Protein AF-A0A6P7GRY6-F1 (afdb_monomer_lite)

pLDDT: mean 77.55, std 12.25, range [42.31, 88.44]

Sequence (100 aa):
MEVRLPNTLSFEGNVAENFKRFRQSFEIYLMASGKSGKSDDVKVAILLNLIGEEGIEIYNTLELTEAQKGKLADVLEAFESYVTPNKNVVYERYLFYNRI

Structure (mmCIF, N/CA/C/O backbone):
data_AF-A0A6P7GRY6-F1
#
_entry.id   AF-A0A6P7GRY6-F1
#
loop_
_atom_site.group_PDB
_atom_site.id
_atom_site.type_symbol
_atom_site.label_atom_id
_atom_site.label_alt_id
_atom_site.label_comp_id
_atom_site.label_asym_id
_atom_site.label_entity_id
_atom_site.label_seq_id
_atom_site.pdbx_PDB_ins_code
_atom_site.Cartn_x
_atom_site.Cartn_y
_atom_site.Cartn_z
_atom_site.occupancy
_atom_site.B_iso_or_equiv
_atom_site.auth_seq_id
_atom_site.auth_comp_id
_atom_site.auth_asym_id
_atom_site.auth_atom_id
_atom_site.pdbx_PDB_model_num
ATOM 1 N N . MET A 1 1 ? -24.461 -11.752 1.851 1.00 44.06 1 MET A N 1
ATOM 2 C CA . MET A 1 1 ? -23.869 -11.244 0.597 1.00 44.06 1 MET A CA 1
ATOM 3 C C . MET A 1 1 ? -22.379 -11.503 0.680 1.00 44.06 1 MET A C 1
ATOM 5 O O . MET A 1 1 ? -21.742 -10.964 1.575 1.00 44.06 1 MET A O 1
ATOM 9 N N . GLU A 1 2 ? -21.850 -12.393 -0.154 1.00 53.12 2 GLU A N 1
ATOM 10 C CA . GLU A 1 2 ? -20.410 -12.661 -0.207 1.00 53.12 2 GLU A CA 1
ATOM 11 C C . GLU A 1 2 ? -19.738 -11.484 -0.913 1.00 53.12 2 GLU A C 1
ATOM 13 O O . GLU A 1 2 ? -19.862 -11.308 -2.126 1.00 53.12 2 GLU A O 1
A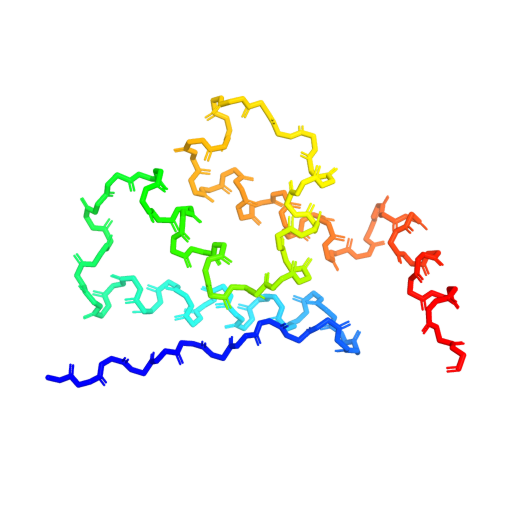TOM 18 N N . VAL A 1 3 ? -19.099 -10.611 -0.136 1.00 57.53 3 VAL A N 1
ATOM 19 C CA . VAL A 1 3 ? -18.303 -9.522 -0.700 1.00 57.53 3 VAL A CA 1
ATOM 20 C C . VAL A 1 3 ? -17.085 -10.169 -1.346 1.00 57.53 3 VAL A C 1
ATOM 22 O O . VAL A 1 3 ? -16.282 -10.797 -0.658 1.00 57.53 3 VAL A O 1
ATOM 25 N N . ARG A 1 4 ? -16.971 -10.053 -2.673 1.00 61.41 4 ARG A N 1
ATOM 26 C CA . ARG A 1 4 ? -15.826 -10.590 -3.410 1.00 61.41 4 ARG A CA 1
ATOM 27 C C . ARG A 1 4 ? -14.548 -9.975 -2.851 1.00 61.41 4 ARG A C 1
ATOM 29 O O . ARG A 1 4 ? -14.434 -8.752 -2.767 1.00 61.41 4 ARG A O 1
ATOM 36 N N . LEU A 1 5 ? -13.618 -10.834 -2.446 1.00 64.19 5 LEU A N 1
ATOM 37 C CA . LEU A 1 5 ? -12.290 -10.407 -2.036 1.00 64.19 5 LEU A CA 1
ATOM 38 C C . LEU A 1 5 ? -11.613 -9.777 -3.263 1.00 64.19 5 LEU A C 1
ATOM 40 O O . LEU A 1 5 ? -11.678 -10.366 -4.346 1.00 64.19 5 LEU A O 1
ATOM 44 N N . PRO A 1 6 ? -11.033 -8.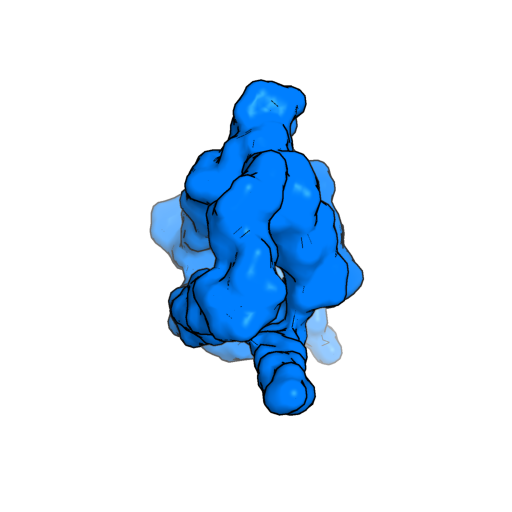574 -3.139 1.00 65.56 6 PRO A N 1
ATOM 45 C CA . PRO A 1 6 ? -10.246 -8.012 -4.222 1.00 65.56 6 PRO A CA 1
ATOM 46 C C . PRO A 1 6 ? -9.077 -8.955 -4.519 1.00 65.56 6 PRO A C 1
ATOM 48 O O . PRO A 1 6 ? -8.508 -9.553 -3.605 1.00 65.56 6 PRO A O 1
ATOM 51 N N . ASN A 1 7 ? -8.758 -9.117 -5.803 1.00 68.75 7 ASN A N 1
ATOM 52 C CA . ASN A 1 7 ? -7.609 -9.915 -6.218 1.00 68.75 7 ASN A CA 1
ATOM 53 C C . ASN A 1 7 ? -6.331 -9.324 -5.611 1.00 68.75 7 ASN A C 1
ATOM 55 O O . ASN A 1 7 ? -6.233 -8.104 -5.454 1.00 68.75 7 ASN A O 1
ATOM 59 N N . THR A 1 8 ? -5.368 -10.187 -5.292 1.00 75.62 8 THR A N 1
ATOM 60 C CA . THR A 1 8 ? -4.041 -9.765 -4.838 1.00 75.62 8 THR A CA 1
ATOM 61 C C . THR A 1 8 ? -3.407 -8.828 -5.862 1.00 75.62 8 THR A C 1
ATOM 63 O O . THR A 1 8 ? -3.654 -8.933 -7.070 1.00 75.62 8 THR A O 1
ATOM 66 N N . LEU A 1 9 ? -2.617 -7.870 -5.378 1.00 78.00 9 LEU A N 1
ATOM 67 C CA . LEU A 1 9 ? -1.917 -6.939 -6.250 1.00 78.00 9 LEU A CA 1
ATOM 68 C C . LEU A 1 9 ? -0.914 -7.714 -7.110 1.00 78.00 9 LEU A C 1
ATOM 70 O O . LEU A 1 9 ? -0.068 -8.424 -6.582 1.00 78.00 9 LEU A O 1
ATOM 74 N N . SER A 1 10 ? -1.007 -7.572 -8.432 1.00 76.31 10 SER A N 1
ATOM 75 C CA . SER A 1 10 ? 0.002 -8.116 -9.340 1.00 76.31 10 SER A CA 1
ATOM 76 C C . SER A 1 10 ? 1.147 -7.118 -9.488 1.00 76.31 10 SER A C 1
ATOM 78 O O . SER A 1 10 ? 0.943 -5.989 -9.952 1.00 76.31 10 SER A O 1
ATOM 80 N N . PHE A 1 11 ? 2.351 -7.553 -9.120 1.00 71.56 11 PHE A N 1
ATOM 81 C CA . P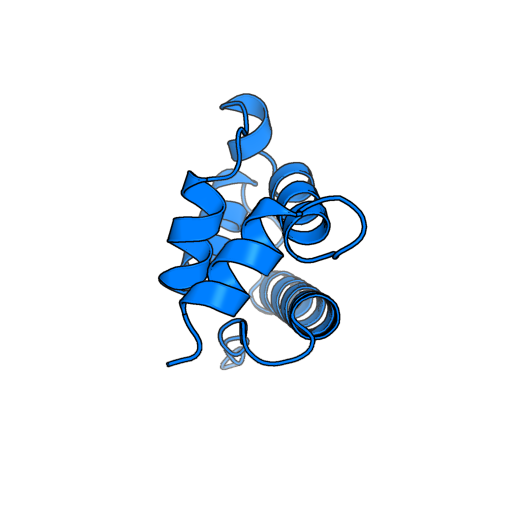HE A 1 11 ? 3.601 -6.811 -9.303 1.00 71.56 11 PHE A CA 1
ATOM 82 C C . PHE A 1 11 ? 4.239 -7.038 -10.684 1.00 71.56 11 PHE A C 1
ATOM 84 O O . PHE A 1 11 ? 5.356 -6.599 -10.948 1.00 71.56 11 PHE A O 1
ATOM 91 N N . GLU A 1 12 ? 3.514 -7.676 -11.605 1.00 71.62 12 GLU A N 1
ATOM 92 C CA . GLU A 1 12 ? 3.968 -7.931 -12.968 1.00 71.62 12 GLU A CA 1
ATOM 93 C C . GLU A 1 12 ? 3.467 -6.854 -13.946 1.00 71.62 12 GLU A C 1
ATOM 95 O O . GLU A 1 12 ? 2.322 -6.396 -13.896 1.00 71.62 12 GLU A O 1
ATOM 100 N N . GLY A 1 13 ? 4.322 -6.454 -14.891 1.00 76.00 13 GLY A N 1
ATOM 101 C CA . GLY A 1 13 ? 3.972 -5.460 -15.908 1.00 76.00 13 GLY A CA 1
ATOM 102 C C . GLY A 1 13 ? 3.875 -4.035 -15.349 1.00 76.00 13 GLY A C 1
ATOM 103 O O . GLY A 1 13 ? 4.834 -3.525 -14.776 1.00 76.00 13 GLY A O 1
ATOM 104 N N . ASN A 1 14 ? 2.743 -3.356 -15.572 1.00 80.62 14 ASN A N 1
ATOM 105 C CA . ASN A 1 14 ? 2.531 -1.978 -15.117 1.00 80.62 14 ASN A CA 1
ATOM 106 C C . ASN A 1 14 ? 1.985 -1.953 -13.680 1.00 80.62 14 ASN A C 1
ATOM 108 O O . ASN A 1 14 ? 0.778 -1.837 -13.453 1.00 80.62 14 ASN A O 1
ATOM 112 N N . VAL A 1 15 ? 2.899 -2.036 -12.712 1.00 82.31 15 VAL A N 1
ATOM 113 C CA . VAL A 1 15 ? 2.577 -2.086 -11.276 1.00 82.31 15 VAL A CA 1
ATOM 114 C C . VAL A 1 15 ? 1.77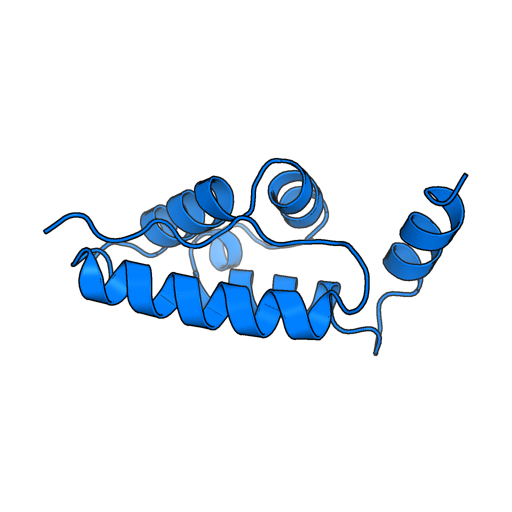7 -0.863 -10.817 1.00 82.31 15 VAL A C 1
ATOM 116 O O . VAL A 1 15 ? 0.852 -1.004 -10.022 1.00 82.31 15 VAL A O 1
ATOM 119 N N . ALA A 1 16 ? 2.054 0.328 -11.355 1.00 82.62 16 ALA A N 1
ATOM 120 C CA . ALA A 1 16 ? 1.317 1.544 -11.009 1.00 82.62 16 ALA A CA 1
ATOM 121 C C . ALA A 1 16 ? -0.166 1.467 -11.416 1.00 82.62 16 ALA A C 1
ATOM 123 O O . ALA A 1 16 ? -1.053 1.862 -10.655 1.00 82.62 16 ALA A O 1
ATOM 124 N N . GLU A 1 17 ? -0.459 0.938 -12.605 1.00 83.56 17 GLU A N 1
ATOM 125 C CA . GLU A 1 17 ? -1.839 0.733 -13.056 1.00 83.56 17 GLU A CA 1
ATOM 126 C C . GLU A 1 17 ? -2.531 -0.389 -12.268 1.00 83.56 17 GLU A C 1
ATOM 128 O O . GLU A 1 17 ? -3.685 -0.234 -11.852 1.00 83.56 17 GLU A O 1
ATOM 133 N N . ASN A 1 18 ? -1.815 -1.485 -11.998 1.00 85.31 18 ASN A N 1
ATOM 134 C CA . ASN A 1 18 ? -2.315 -2.584 -11.171 1.00 85.31 18 ASN A CA 1
ATOM 135 C C . ASN A 1 18 ? -2.659 -2.102 -9.755 1.00 85.31 18 ASN A C 1
ATOM 137 O O . ASN A 1 18 ? -3.730 -2.426 -9.239 1.00 85.31 18 ASN A O 1
ATOM 141 N N . PHE A 1 19 ? -1.811 -1.257 -9.162 1.00 86.38 19 PHE A N 1
ATOM 142 C CA . PHE A 1 19 ? -2.045 -0.665 -7.848 1.00 86.38 19 PHE A CA 1
ATOM 143 C C . PHE A 1 19 ? -3.275 0.239 -7.835 1.00 86.38 19 PHE A C 1
ATOM 145 O O . PHE A 1 19 ? -4.086 0.145 -6.917 1.00 86.38 19 PHE A O 1
ATOM 152 N N . LYS A 1 20 ? -3.488 1.059 -8.873 1.00 86.44 20 LYS A N 1
ATOM 153 C CA . LYS A 1 20 ? -4.710 1.875 -8.989 1.00 86.44 20 LYS A CA 1
ATOM 154 C C . LYS A 1 20 ? -5.975 1.016 -9.014 1.00 86.44 20 LYS A C 1
ATOM 156 O O . LYS A 1 20 ? -6.933 1.319 -8.301 1.00 86.44 20 LYS A O 1
ATOM 161 N N . ARG A 1 21 ? -5.976 -0.080 -9.783 1.00 86.31 21 ARG A N 1
ATOM 162 C CA . ARG A 1 21 ? -7.106 -1.030 -9.833 1.00 86.31 21 ARG A CA 1
ATOM 163 C C . ARG A 1 21 ? -7.320 -1.739 -8.495 1.00 86.31 21 ARG A C 1
ATOM 165 O O . ARG A 1 21 ? -8.463 -1.901 -8.059 1.00 86.31 21 ARG A O 1
ATOM 172 N N . PHE A 1 22 ? -6.232 -2.144 -7.843 1.00 88.00 22 PHE A N 1
ATOM 173 C CA . PHE A 1 22 ? -6.264 -2.762 -6.522 1.00 88.00 22 PHE A CA 1
ATOM 174 C C . PHE A 1 22 ? -6.826 -1.802 -5.472 1.00 88.00 22 PHE A C 1
ATOM 176 O O . PHE A 1 22 ? -7.777 -2.162 -4.783 1.00 88.00 22 PHE A O 1
ATOM 183 N N . ARG A 1 23 ? -6.321 -0.563 -5.406 1.00 87.94 23 ARG A N 1
ATOM 184 C CA . ARG A 1 23 ? -6.796 0.488 -4.495 1.00 87.94 23 ARG A CA 1
ATOM 185 C C . ARG A 1 23 ? -8.296 0.718 -4.647 1.00 87.94 23 ARG A C 1
ATOM 187 O O . ARG A 1 23 ? -9.017 0.665 -3.656 1.00 87.94 23 ARG A O 1
ATOM 194 N N . GLN A 1 24 ? -8.775 0.876 -5.879 1.00 87.38 24 GLN A N 1
ATOM 195 C CA . GLN A 1 24 ? -10.203 1.043 -6.141 1.00 87.38 24 GLN A CA 1
ATOM 196 C C . GLN A 1 24 ? -11.015 -0.172 -5.657 1.00 87.38 24 GLN A C 1
ATOM 198 O O . GLN A 1 24 ? -12.050 -0.019 -5.010 1.00 87.38 24 GLN A O 1
ATOM 203 N N . SER A 1 25 ? -10.538 -1.390 -5.930 1.00 86.94 25 SER A N 1
ATOM 204 C CA . SER A 1 25 ? -11.206 -2.624 -5.490 1.00 86.94 25 SER A CA 1
ATOM 205 C C . SER A 1 25 ? -11.205 -2.770 -3.964 1.00 86.94 25 SER A C 1
ATOM 207 O O . SER A 1 25 ? -12.194 -3.213 -3.379 1.00 86.94 25 SER A O 1
ATOM 209 N N . PHE A 1 26 ? -10.123 -2.356 -3.309 1.00 87.62 26 PHE A N 1
ATOM 210 C CA . PHE A 1 26 ? -9.974 -2.330 -1.860 1.00 87.62 26 PHE A CA 1
ATOM 211 C C . PHE A 1 26 ? -10.930 -1.326 -1.200 1.00 87.62 26 PHE A C 1
ATOM 213 O O . PHE A 1 26 ? -11.609 -1.672 -0.233 1.00 87.62 26 PHE A O 1
ATOM 220 N N . GLU A 1 27 ? -11.053 -0.114 -1.741 1.00 86.38 27 GLU A N 1
ATOM 221 C CA . GLU A 1 27 ? -12.001 0.896 -1.250 1.00 86.38 27 GLU A CA 1
ATOM 222 C C . GLU A 1 27 ? -13.453 0.423 -1.395 1.00 86.38 27 GLU A C 1
ATOM 224 O O . GLU A 1 27 ? -14.245 0.534 -0.452 1.00 86.38 27 GLU A O 1
ATOM 229 N N . ILE 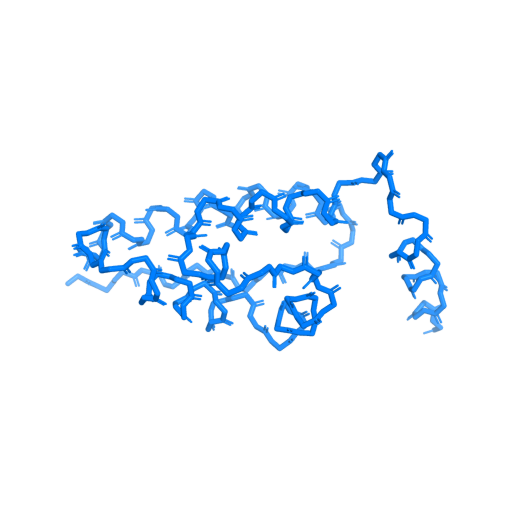A 1 28 ? -13.791 -0.192 -2.534 1.00 86.56 28 ILE A N 1
ATOM 230 C CA . ILE A 1 28 ? -15.099 -0.826 -2.748 1.00 86.56 28 ILE A CA 1
ATOM 231 C C . ILE A 1 28 ? -15.326 -1.939 -1.719 1.00 86.56 28 ILE A C 1
ATOM 233 O O . ILE A 1 28 ? -16.398 -1.999 -1.119 1.00 86.56 28 ILE A O 1
ATOM 237 N N . TYR A 1 29 ? -14.329 -2.791 -1.467 1.00 85.75 29 TYR A N 1
ATOM 238 C CA . TYR A 1 29 ? -14.416 -3.859 -0.469 1.00 85.75 29 TYR A CA 1
ATOM 239 C C . TYR A 1 29 ? -14.631 -3.312 0.948 1.00 85.75 29 TYR A C 1
ATOM 241 O O . TYR A 1 29 ? -15.471 -3.841 1.683 1.00 85.75 29 TYR A O 1
ATOM 249 N N . LEU A 1 30 ? -13.919 -2.250 1.338 1.00 85.25 30 LEU A N 1
ATOM 250 C CA . LEU A 1 30 ? -14.090 -1.608 2.642 1.00 85.25 30 LEU A CA 1
ATOM 251 C C . LEU A 1 30 ? -15.502 -1.045 2.810 1.00 85.25 30 LEU A C 1
ATOM 253 O O . LEU A 1 30 ? -16.113 -1.250 3.863 1.00 85.25 30 LEU A O 1
ATOM 257 N N . MET A 1 31 ? -16.027 -0.373 1.782 1.00 84.56 31 MET A N 1
ATOM 258 C CA . MET A 1 31 ? -17.392 0.155 1.794 1.00 84.56 31 MET A CA 1
ATOM 259 C C . MET A 1 31 ? -18.435 -0.968 1.821 1.00 84.56 31 MET A C 1
ATOM 261 O O . MET A 1 31 ? -19.296 -0.980 2.698 1.00 84.56 31 MET A O 1
ATOM 265 N N . ALA A 1 32 ? -18.329 -1.945 0.920 1.00 81.75 32 ALA A N 1
ATOM 266 C CA . ALA A 1 32 ? -19.285 -3.045 0.794 1.00 81.75 32 ALA A CA 1
ATOM 267 C C . ALA A 1 32 ? -19.295 -3.974 2.019 1.00 81.75 32 ALA A C 1
ATOM 269 O O . ALA A 1 32 ? -20.343 -4.495 2.393 1.00 81.75 32 ALA A O 1
ATOM 270 N N . SER A 1 33 ? -18.147 -4.159 2.676 1.00 80.69 33 SER A N 1
ATOM 271 C CA . SER A 1 33 ? -18.036 -4.970 3.896 1.00 80.69 33 SER A CA 1
ATOM 272 C C . SER A 1 33 ? -18.448 -4.220 5.168 1.00 80.69 33 SER A C 1
ATOM 274 O O . SER A 1 33 ? -18.342 -4.785 6.257 1.00 80.69 33 SER A O 1
ATOM 276 N N . GLY A 1 34 ? -18.827 -2.937 5.072 1.00 80.12 34 GLY A N 1
ATOM 277 C CA . GLY A 1 34 ? -19.091 -2.083 6.237 1.00 80.12 34 GLY A CA 1
ATOM 278 C C . GLY A 1 34 ? -17.857 -1.856 7.121 1.00 80.12 34 GLY A C 1
ATOM 279 O O . GLY A 1 34 ? -17.978 -1.503 8.293 1.00 80.12 34 GLY A O 1
ATOM 280 N N . LYS A 1 35 ? -16.651 -2.089 6.586 1.00 78.19 35 LYS A N 1
ATOM 281 C CA . LYS A 1 35 ? -15.375 -1.930 7.305 1.00 78.19 35 LYS A CA 1
ATOM 282 C C . LYS A 1 35 ? -14.798 -0.519 7.162 1.00 78.19 35 LYS A C 1
ATOM 284 O O . LYS A 1 35 ? -13.823 -0.194 7.833 1.00 78.19 35 LYS A O 1
ATOM 289 N N . SER A 1 36 ? -15.425 0.329 6.348 1.00 75.31 36 SER A N 1
ATOM 290 C CA . SER A 1 36 ? -15.090 1.747 6.185 1.00 75.31 36 SER A CA 1
ATOM 291 C C . SER A 1 36 ? -15.142 2.541 7.498 1.00 75.31 36 SER A C 1
ATOM 293 O O . SER A 1 36 ? -14.337 3.450 7.679 1.00 75.31 36 SER A O 1
ATOM 295 N N . GLY A 1 37 ? -16.022 2.171 8.436 1.00 77.12 37 GLY A N 1
ATOM 296 C CA . GLY A 1 37 ? -16.144 2.812 9.753 1.00 77.12 37 GLY A CA 1
ATOM 297 C C . GLY A 1 37 ? -15.182 2.301 10.834 1.00 77.12 37 GLY A C 1
ATOM 298 O O . GLY A 1 37 ? -15.265 2.757 11.971 1.00 77.12 37 GLY A O 1
ATOM 299 N N . LYS A 1 38 ? -14.302 1.335 10.529 1.00 83.75 38 LYS A N 1
ATOM 300 C CA . LYS A 1 38 ? -13.312 0.831 11.499 1.00 83.75 38 LYS A CA 1
ATOM 301 C C . LYS A 1 38 ? -12.133 1.797 11.661 1.00 83.75 38 LYS A C 1
ATOM 303 O O . LYS A 1 38 ? -11.954 2.695 10.841 1.00 83.75 38 LYS A O 1
ATOM 308 N N . SER A 1 39 ? -11.330 1.589 12.707 1.00 85.56 39 SER A N 1
ATOM 309 C CA . SER A 1 39 ? -10.072 2.317 12.893 1.00 85.56 39 SER A CA 1
ATOM 310 C C . SER A 1 39 ? -9.124 2.081 11.721 1.00 85.56 39 SER A C 1
ATOM 312 O O . SER A 1 39 ? -9.155 1.032 11.068 1.00 85.56 39 SER A O 1
ATOM 314 N N . ASP A 1 40 ? -8.282 3.071 11.455 1.00 85.94 40 ASP A N 1
ATOM 315 C CA . ASP A 1 40 ? -7.360 3.030 10.328 1.00 85.94 40 ASP A CA 1
ATOM 316 C C . ASP A 1 40 ? -6.323 1.911 10.477 1.00 85.94 40 ASP A C 1
ATOM 318 O O . ASP A 1 40 ? -6.046 1.242 9.485 1.00 85.94 40 ASP A O 1
ATOM 322 N N . ASP A 1 41 ? -5.896 1.570 11.698 1.00 84.19 41 ASP A N 1
ATOM 323 C CA . ASP A 1 41 ? -5.043 0.400 11.967 1.00 84.19 41 ASP A CA 1
ATOM 324 C C . ASP A 1 41 ? -5.653 -0.904 11.435 1.00 84.19 41 ASP A C 1
ATOM 326 O O . ASP A 1 41 ? -4.979 -1.732 10.821 1.00 84.19 41 ASP A O 1
ATOM 330 N N . VAL A 1 42 ? -6.967 -1.084 11.619 1.00 86.56 42 VAL A N 1
ATOM 331 C CA . VAL A 1 42 ? -7.668 -2.275 11.125 1.00 86.56 42 VAL A CA 1
ATOM 332 C C . VAL A 1 42 ? -7.747 -2.250 9.603 1.00 86.56 42 VAL A C 1
ATOM 334 O O . VAL A 1 42 ? -7.618 -3.297 8.970 1.00 86.56 42 VAL A O 1
ATOM 337 N N . LYS A 1 43 ? -7.939 -1.079 8.990 1.00 87.38 43 LYS A N 1
ATOM 338 C CA . LYS A 1 43 ? -7.940 -0.958 7.526 1.00 87.38 43 LYS A CA 1
ATOM 339 C C . LYS A 1 43 ? -6.560 -1.251 6.942 1.00 87.38 43 LYS A C 1
ATOM 341 O O . LYS A 1 43 ? -6.492 -1.939 5.929 1.00 87.38 43 LYS A O 1
ATOM 346 N N . VAL A 1 44 ? -5.488 -0.796 7.591 1.00 87.69 44 VAL A N 1
ATOM 347 C CA . VAL A 1 44 ? -4.102 -1.094 7.200 1.00 87.69 44 VAL A CA 1
ATOM 348 C C . VAL A 1 44 ? -3.821 -2.590 7.325 1.00 87.69 44 VAL A C 1
ATOM 350 O O . VAL A 1 44 ? -3.311 -3.190 6.385 1.00 87.69 44 VAL A O 1
ATOM 353 N N . ALA A 1 45 ? -4.250 -3.241 8.408 1.00 87.44 45 ALA A N 1
ATOM 354 C CA . ALA A 1 45 ? -4.122 -4.693 8.535 1.00 87.44 45 ALA A CA 1
ATOM 355 C C . ALA A 1 45 ? -4.879 -5.451 7.424 1.00 87.44 45 ALA A C 1
ATOM 357 O O . ALA A 1 45 ? -4.372 -6.426 6.875 1.00 87.44 45 ALA A O 1
ATOM 358 N N . ILE A 1 46 ? -6.079 -4.989 7.047 1.00 87.62 46 ILE A N 1
ATOM 359 C CA . ILE A 1 46 ? -6.842 -5.567 5.928 1.00 87.62 46 ILE A CA 1
ATOM 360 C C . ILE A 1 46 ? -6.115 -5.337 4.597 1.00 87.62 46 ILE A C 1
ATOM 362 O O . ILE A 1 46 ? -6.089 -6.246 3.771 1.00 87.62 46 ILE A O 1
ATOM 366 N N . LEU A 1 47 ? -5.525 -4.156 4.389 1.00 88.44 47 LEU A N 1
ATOM 367 C CA . LEU A 1 47 ? -4.724 -3.848 3.203 1.00 88.44 47 LEU A CA 1
ATOM 368 C C . LEU A 1 47 ? -3.555 -4.830 3.079 1.00 88.44 47 LEU A C 1
ATOM 370 O O . LEU A 1 47 ? -3.422 -5.470 2.041 1.00 88.44 47 LEU A O 1
ATOM 374 N N . LEU A 1 48 ? -2.774 -5.004 4.150 1.00 86.94 48 LEU A N 1
ATOM 375 C CA . LEU A 1 48 ? -1.636 -5.930 4.194 1.00 86.94 48 LEU A CA 1
ATOM 376 C C . LEU A 1 48 ? -2.060 -7.388 3.977 1.00 86.94 48 LEU A C 1
ATOM 378 O O . LEU A 1 48 ? -1.377 -8.144 3.295 1.00 86.94 48 LEU A O 1
ATOM 382 N N . ASN A 1 49 ? -3.226 -7.775 4.492 1.00 86.00 49 ASN A N 1
ATOM 383 C CA . ASN A 1 49 ? -3.767 -9.111 4.264 1.00 86.00 49 ASN A CA 1
ATOM 384 C C . ASN A 1 49 ? -4.219 -9.339 2.807 1.00 86.00 49 ASN A C 1
ATOM 386 O O . ASN A 1 49 ? -4.204 -10.470 2.336 1.00 86.00 49 ASN A O 1
ATOM 390 N N . LEU A 1 50 ? -4.666 -8.294 2.103 1.00 85.62 50 LEU A N 1
ATOM 391 C CA . LEU A 1 50 ? -5.163 -8.391 0.722 1.00 85.62 50 LEU A CA 1
ATOM 392 C C . LEU A 1 50 ? -4.071 -8.190 -0.331 1.00 85.62 50 LEU A C 1
ATOM 394 O O . LEU A 1 50 ? -4.178 -8.737 -1.424 1.00 85.62 50 LEU A O 1
ATOM 398 N N . ILE A 1 51 ? -3.047 -7.394 -0.024 1.00 84.38 51 ILE A N 1
ATOM 399 C CA . ILE A 1 51 ? -1.952 -7.106 -0.954 1.00 84.38 51 ILE A CA 1
ATOM 400 C C . ILE A 1 51 ? -1.026 -8.318 -1.139 1.00 84.38 51 ILE A C 1
ATOM 402 O O . ILE A 1 51 ? -0.428 -8.459 -2.200 1.00 84.38 51 ILE A O 1
ATOM 406 N N . GLY A 1 52 ? -0.969 -9.215 -0.148 1.00 84.88 52 GLY A N 1
ATOM 407 C CA . GLY A 1 52 ? -0.159 -10.433 -0.177 1.00 84.88 52 GLY A CA 1
ATOM 408 C C . GLY A 1 52 ? 1.259 -10.239 0.365 1.00 84.88 52 GLY A C 1
ATOM 409 O O . GLY A 1 52 ? 1.635 -9.154 0.806 1.00 84.88 52 GLY A O 1
ATOM 410 N N . GLU A 1 53 ? 2.043 -11.317 0.343 1.00 83.31 53 GLU A N 1
ATOM 411 C CA . GLU A 1 53 ? 3.385 -11.383 0.939 1.00 83.31 53 GLU A CA 1
ATOM 412 C C . GLU A 1 53 ? 4.357 -10.365 0.321 1.00 83.31 53 GLU A C 1
ATOM 414 O O . GLU A 1 53 ? 4.978 -9.599 1.053 1.00 83.31 53 GLU A O 1
ATOM 419 N N . GLU A 1 54 ? 4.376 -10.240 -1.010 1.00 80.62 54 GLU A N 1
ATOM 420 C CA . GLU A 1 54 ? 5.186 -9.235 -1.719 1.00 80.62 54 GLU A CA 1
ATOM 421 C C . GLU A 1 54 ? 4.845 -7.796 -1.290 1.00 80.62 54 GLU A C 1
ATOM 423 O O . GLU A 1 54 ? 5.721 -6.950 -1.105 1.00 80.62 54 GLU A O 1
ATOM 428 N N . GLY A 1 55 ? 3.561 -7.494 -1.074 1.00 83.19 55 GLY A N 1
ATOM 429 C CA . GLY A 1 55 ? 3.160 -6.172 -0.599 1.00 83.19 55 GLY A CA 1
ATOM 430 C C . GLY A 1 55 ? 3.536 -5.924 0.863 1.00 83.19 55 GLY A C 1
ATOM 431 O O . GLY A 1 55 ? 3.801 -4.779 1.228 1.00 83.19 55 GLY A O 1
ATOM 432 N N . ILE A 1 56 ? 3.622 -6.969 1.692 1.00 86.38 56 ILE A N 1
ATOM 433 C CA . ILE A 1 56 ? 4.157 -6.870 3.059 1.00 86.38 56 ILE A CA 1
ATOM 434 C C . ILE A 1 56 ? 5.660 -6.576 3.021 1.00 86.38 56 ILE A C 1
ATOM 436 O O . ILE A 1 56 ? 6.125 -5.729 3.785 1.00 86.38 56 ILE A O 1
ATOM 440 N N . GLU A 1 57 ? 6.418 -7.212 2.125 1.00 84.75 57 GLU A N 1
ATOM 441 C CA . GLU A 1 57 ? 7.838 -6.890 1.935 1.00 84.75 57 GLU A CA 1
ATOM 442 C C . GLU A 1 57 ? 8.019 -5.424 1.544 1.00 84.75 57 GLU A C 1
ATOM 444 O O . GLU A 1 57 ? 8.779 -4.709 2.198 1.00 84.75 57 GLU A O 1
ATOM 449 N N . ILE A 1 58 ? 7.246 -4.933 0.569 1.00 84.38 58 ILE A N 1
ATOM 450 C CA . ILE A 1 58 ? 7.268 -3.517 0.184 1.00 84.38 58 ILE A CA 1
ATOM 451 C C . ILE A 1 58 ? 6.921 -2.633 1.377 1.00 84.38 58 ILE A C 1
ATOM 453 O O . ILE A 1 58 ? 7.674 -1.708 1.667 1.00 84.38 58 ILE A O 1
ATOM 457 N N . TYR A 1 59 ? 5.852 -2.937 2.115 1.00 86.38 59 TYR A N 1
ATOM 458 C CA . TYR A 1 59 ? 5.475 -2.183 3.312 1.00 86.38 59 TYR A CA 1
ATOM 459 C C . TYR A 1 59 ? 6.607 -2.098 4.341 1.00 86.38 59 TYR A C 1
ATOM 461 O O . TYR A 1 59 ? 6.821 -1.039 4.928 1.00 86.38 59 TYR A O 1
ATOM 469 N N . ASN A 1 60 ? 7.360 -3.183 4.529 1.00 85.44 60 ASN A N 1
ATOM 470 C CA . ASN A 1 60 ? 8.520 -3.205 5.418 1.00 85.44 60 ASN A CA 1
ATOM 471 C C . ASN A 1 60 ? 9.696 -2.369 4.886 1.00 85.44 60 ASN A C 1
ATOM 473 O O . ASN A 1 60 ? 10.492 -1.883 5.687 1.00 85.44 60 ASN A O 1
ATOM 477 N N . THR A 1 61 ? 9.802 -2.175 3.566 1.00 83.75 61 THR A N 1
ATOM 478 C CA . THR A 1 61 ? 10.782 -1.252 2.960 1.00 83.75 61 THR A CA 1
ATOM 479 C C . THR A 1 61 ? 10.352 0.215 2.998 1.00 83.75 61 THR A C 1
ATOM 481 O O . THR A 1 61 ? 11.199 1.093 2.842 1.00 83.75 61 THR A O 1
ATOM 484 N N . LEU A 1 62 ? 9.061 0.508 3.200 1.00 83.38 62 LEU A N 1
ATOM 485 C CA . LEU A 1 62 ? 8.581 1.881 3.326 1.00 83.38 62 LEU A CA 1
ATOM 486 C C . LEU A 1 62 ? 9.027 2.457 4.675 1.00 83.38 62 LEU A C 1
ATOM 488 O O . LEU A 1 62 ? 8.658 1.961 5.741 1.00 83.38 62 LEU A O 1
ATOM 492 N N . GLU A 1 63 ? 9.777 3.557 4.637 1.00 80.19 63 GLU A N 1
ATOM 493 C CA . GLU A 1 63 ? 10.217 4.296 5.826 1.00 80.19 63 GLU A CA 1
ATOM 494 C C . GLU A 1 63 ? 9.070 5.137 6.422 1.00 80.19 63 GLU A C 1
ATOM 496 O O . GLU A 1 63 ? 9.104 6.366 6.451 1.00 80.19 63 GLU A O 1
ATOM 501 N N . LEU A 1 64 ? 8.011 4.463 6.875 1.00 83.50 64 LEU A N 1
ATOM 502 C CA . LEU A 1 64 ? 6.849 5.077 7.518 1.00 83.50 64 LEU A CA 1
ATOM 503 C C . LEU A 1 64 ? 7.044 5.165 9.034 1.00 83.50 64 LEU A C 1
ATOM 505 O O . LEU A 1 64 ? 7.384 4.179 9.695 1.00 83.50 64 LEU A O 1
ATOM 509 N N . THR A 1 65 ? 6.749 6.329 9.606 1.00 85.75 65 THR A N 1
ATOM 510 C CA . THR A 1 65 ? 6.677 6.514 11.065 1.00 85.75 65 THR A CA 1
ATOM 511 C C . THR A 1 65 ? 5.477 5.770 11.659 1.00 85.75 65 THR A C 1
ATOM 513 O O . THR A 1 65 ? 4.495 5.517 10.962 1.00 85.75 65 THR A O 1
ATOM 516 N N . GLU A 1 66 ? 5.492 5.454 12.959 1.00 79.94 66 GLU A N 1
ATOM 517 C CA . GLU A 1 66 ? 4.348 4.789 13.617 1.00 79.94 66 GLU A CA 1
ATOM 518 C C . GLU A 1 66 ? 3.034 5.571 13.454 1.00 79.94 66 GLU A C 1
ATOM 520 O O . GLU A 1 66 ? 1.979 4.980 13.236 1.00 79.94 66 GLU A O 1
ATOM 525 N N . ALA A 1 67 ? 3.107 6.905 13.454 1.00 81.88 67 ALA A N 1
ATOM 526 C CA . ALA A 1 67 ? 1.954 7.770 13.217 1.00 81.88 67 ALA A CA 1
ATOM 527 C C . ALA A 1 67 ? 1.390 7.655 11.788 1.00 81.88 67 ALA A C 1
ATOM 529 O O . ALA A 1 67 ? 0.185 7.807 11.598 1.00 81.88 67 ALA A O 1
ATOM 530 N N . GLN A 1 68 ? 2.246 7.393 10.795 1.00 82.31 68 GLN A N 1
ATOM 531 C CA . GLN A 1 68 ? 1.833 7.172 9.405 1.00 82.31 68 GLN A CA 1
ATOM 532 C C . GLN A 1 68 ? 1.330 5.742 9.191 1.00 82.31 68 GLN A C 1
ATOM 534 O O . GLN A 1 68 ? 0.362 5.536 8.467 1.00 82.31 68 GLN A O 1
ATOM 539 N N . LYS A 1 69 ? 1.927 4.751 9.865 1.00 82.12 69 LYS A N 1
ATOM 540 C CA . LYS A 1 69 ? 1.469 3.350 9.825 1.00 82.12 69 LYS A CA 1
ATOM 541 C C . LYS A 1 69 ? 0.038 3.187 10.343 1.00 82.12 69 LYS A C 1
ATOM 543 O O . LYS A 1 69 ? -0.692 2.340 9.840 1.00 82.12 69 LYS A O 1
ATOM 548 N N . GLY A 1 70 ? -0.374 4.023 11.296 1.00 81.19 70 GLY A N 1
ATOM 549 C CA . GLY A 1 70 ? -1.749 4.071 11.802 1.00 81.19 70 GLY A CA 1
ATOM 550 C C . GLY A 1 70 ? -2.746 4.798 10.893 1.00 81.19 70 GLY A C 1
ATOM 551 O O . GLY A 1 70 ? -3.923 4.875 11.233 1.00 81.19 70 GLY A O 1
ATOM 552 N N . LYS A 1 71 ? -2.316 5.348 9.749 1.00 86.81 71 LYS A N 1
ATOM 553 C CA . LYS A 1 71 ? -3.169 6.092 8.814 1.00 86.81 71 LYS A CA 1
ATOM 554 C C . LYS A 1 71 ? -3.189 5.417 7.455 1.00 86.81 71 LYS A C 1
ATOM 556 O O . LYS A 1 71 ? -2.209 5.425 6.716 1.00 86.81 71 LYS A O 1
ATOM 561 N N . LEU A 1 72 ? -4.359 4.914 7.073 1.00 87.19 72 LEU A N 1
ATOM 562 C CA . LEU A 1 72 ? -4.536 4.245 5.785 1.00 87.19 72 LEU A CA 1
ATOM 563 C C . LEU A 1 72 ? -4.132 5.143 4.604 1.00 87.19 72 LEU A C 1
ATOM 565 O O . LEU A 1 72 ? -3.542 4.656 3.645 1.00 87.19 72 LEU A O 1
ATOM 569 N N . ALA A 1 73 ? -4.447 6.439 4.673 1.00 86.75 73 ALA A N 1
ATOM 570 C CA . ALA A 1 73 ? -4.131 7.390 3.610 1.00 86.75 73 ALA A CA 1
ATOM 571 C C . ALA A 1 73 ? -2.617 7.517 3.375 1.00 86.75 73 ALA A C 1
ATOM 573 O O . ALA A 1 73 ? -2.180 7.410 2.232 1.00 86.75 73 ALA A O 1
ATOM 574 N N . ASP A 1 74 ? -1.832 7.661 4.447 1.00 88.25 74 ASP A N 1
ATOM 575 C CA . ASP A 1 74 ? -0.372 7.792 4.366 1.00 88.25 74 ASP A CA 1
ATOM 576 C C . ASP A 1 74 ? 0.265 6.499 3.839 1.00 88.25 74 ASP A C 1
ATOM 578 O O . ASP A 1 74 ? 1.158 6.535 2.993 1.00 88.25 74 ASP A O 1
ATOM 582 N N . VAL A 1 75 ? -0.235 5.341 4.290 1.00 88.38 75 VAL A N 1
ATOM 583 C CA . VAL A 1 75 ? 0.213 4.032 3.794 1.00 88.38 75 VAL A CA 1
ATOM 584 C C . VAL A 1 75 ? -0.073 3.895 2.295 1.00 88.38 75 VAL A C 1
ATOM 586 O O . VAL A 1 75 ? 0.822 3.534 1.534 1.00 88.38 75 VAL A O 1
ATOM 589 N N . LEU A 1 76 ? -1.293 4.209 1.848 1.00 88.06 76 LEU A N 1
ATOM 590 C CA . LEU A 1 76 ? -1.667 4.136 0.431 1.00 88.06 76 LEU A CA 1
ATOM 591 C C . LEU A 1 76 ? -0.844 5.090 -0.442 1.00 88.06 76 LEU A C 1
ATOM 593 O O . LEU A 1 76 ? -0.459 4.703 -1.544 1.00 88.06 76 LEU A O 1
ATOM 597 N N . GLU A 1 77 ? -0.564 6.303 0.037 1.00 87.75 77 GLU A N 1
ATOM 598 C CA . GLU A 1 77 ? 0.268 7.275 -0.679 1.00 87.75 77 GLU A CA 1
ATOM 599 C C . GLU A 1 77 ? 1.715 6.787 -0.810 1.00 87.75 77 GLU A C 1
ATOM 601 O O . GLU A 1 77 ? 2.303 6.860 -1.890 1.00 87.75 77 GLU A O 1
ATOM 606 N N . ALA A 1 78 ? 2.282 6.223 0.257 1.00 87.06 78 ALA A N 1
ATOM 607 C CA . ALA A 1 78 ? 3.630 5.671 0.220 1.00 87.06 78 ALA A CA 1
ATOM 608 C C . ALA A 1 78 ? 3.736 4.471 -0.730 1.00 87.06 78 ALA A C 1
ATOM 610 O O . ALA A 1 78 ? 4.700 4.376 -1.491 1.00 87.06 78 ALA A O 1
ATOM 611 N N . PHE A 1 79 ? 2.718 3.607 -0.762 1.00 86.69 79 PHE A N 1
ATOM 612 C CA . PHE A 1 79 ? 2.627 2.550 -1.765 1.00 86.69 79 PHE A CA 1
ATOM 613 C C . PHE A 1 79 ? 2.515 3.106 -3.186 1.00 86.69 79 PHE A C 1
ATOM 615 O O . PHE A 1 79 ? 3.235 2.645 -4.067 1.00 86.69 79 PHE A O 1
ATOM 622 N N . GLU A 1 80 ? 1.657 4.103 -3.421 1.00 86.06 80 GLU A N 1
ATOM 623 C CA . GLU A 1 80 ? 1.505 4.732 -4.738 1.00 86.06 80 GLU A CA 1
ATOM 624 C C . GLU A 1 80 ? 2.825 5.354 -5.217 1.00 86.06 80 GLU A C 1
ATOM 626 O O . GLU A 1 80 ? 3.217 5.171 -6.370 1.00 86.06 80 GLU A O 1
ATOM 631 N N . SER A 1 81 ? 3.545 6.028 -4.319 1.00 83.44 81 SER A N 1
ATOM 632 C CA . SER A 1 81 ? 4.875 6.589 -4.572 1.00 83.44 81 SER A CA 1
ATOM 633 C C . SER A 1 81 ? 5.911 5.502 -4.875 1.00 83.44 81 SER A C 1
ATOM 635 O O . SER A 1 81 ? 6.755 5.680 -5.752 1.00 83.44 81 SER A O 1
ATOM 637 N N . TYR A 1 82 ? 5.818 4.351 -4.203 1.00 82.88 82 TYR A N 1
ATOM 638 C CA . TYR A 1 82 ? 6.718 3.224 -4.426 1.00 82.88 82 TYR A CA 1
ATOM 639 C C . TYR A 1 82 ? 6.536 2.589 -5.807 1.00 82.88 82 TYR A C 1
ATOM 641 O O . TYR A 1 82 ? 7.521 2.348 -6.503 1.00 82.88 82 TYR A O 1
ATOM 649 N N . VAL A 1 83 ? 5.284 2.337 -6.206 1.00 78.88 83 VAL A N 1
ATOM 650 C CA . VAL A 1 83 ? 4.953 1.672 -7.479 1.00 78.88 83 VAL A CA 1
ATOM 651 C C . VAL A 1 83 ? 4.993 2.615 -8.681 1.00 78.88 83 VAL A C 1
ATOM 653 O O . VAL A 1 83 ? 5.033 2.153 -9.821 1.00 78.88 83 VAL A O 1
ATOM 656 N N . THR A 1 84 ? 4.960 3.932 -8.457 1.00 78.12 84 THR A N 1
ATOM 657 C CA . THR A 1 84 ? 5.027 4.923 -9.534 1.00 78.12 84 THR A CA 1
ATOM 658 C C . THR A 1 84 ? 6.493 5.207 -9.893 1.00 78.12 84 THR A C 1
ATOM 660 O O . THR A 1 84 ? 7.244 5.713 -9.060 1.00 78.12 84 THR A O 1
ATOM 663 N N . PRO A 1 85 ? 6.923 4.977 -11.147 1.00 65.62 85 PRO A N 1
ATOM 664 C CA . PRO A 1 85 ? 8.338 5.004 -11.541 1.00 65.62 85 PRO A CA 1
ATOM 665 C C . PRO A 1 85 ? 9.016 6.387 -11.518 1.00 65.62 85 PRO A C 1
ATOM 667 O O . PRO A 1 85 ? 10.177 6.506 -11.887 1.00 65.62 85 PRO A O 1
ATOM 670 N N . ASN A 1 86 ? 8.358 7.455 -11.059 1.00 54.12 86 ASN A N 1
ATOM 671 C CA . ASN A 1 86 ? 8.943 8.797 -11.128 1.00 54.12 86 ASN A CA 1
ATOM 672 C C . ASN A 1 86 ? 10.069 9.066 -10.112 1.00 54.12 86 ASN A C 1
ATOM 674 O O . ASN A 1 86 ? 10.716 10.107 -10.230 1.00 54.12 86 ASN A O 1
ATOM 678 N N . LYS A 1 87 ? 10.335 8.177 -9.136 1.00 48.59 87 LYS A N 1
ATOM 679 C CA . LYS A 1 87 ? 11.442 8.368 -8.169 1.00 48.59 87 LYS A CA 1
ATOM 680 C C . LYS A 1 87 ? 12.155 7.115 -7.637 1.00 48.59 87 LYS A C 1
ATOM 682 O O . LYS A 1 87 ? 13.166 7.286 -6.962 1.00 48.59 87 LYS A O 1
ATOM 687 N N . ASN A 1 88 ? 11.714 5.887 -7.921 1.00 52.84 88 ASN A N 1
ATOM 688 C CA . ASN A 1 88 ? 12.274 4.692 -7.268 1.00 52.84 88 ASN A CA 1
ATOM 689 C C . ASN A 1 88 ? 13.186 3.853 -8.179 1.00 52.84 88 ASN A C 1
ATOM 691 O O . ASN A 1 88 ? 12.868 2.730 -8.565 1.00 52.84 88 ASN A O 1
ATOM 695 N N . VAL A 1 89 ? 14.389 4.379 -8.445 1.00 54.09 89 VAL A N 1
ATOM 696 C CA . VAL A 1 89 ? 15.490 3.668 -9.140 1.00 54.09 89 VAL A CA 1
ATOM 697 C C . VAL A 1 89 ? 15.825 2.326 -8.459 1.00 54.09 89 VAL A C 1
ATOM 699 O O . VAL A 1 89 ? 16.304 1.390 -9.096 1.00 54.09 89 VAL A O 1
ATOM 702 N N . VAL A 1 90 ? 15.549 2.209 -7.154 1.00 54.28 90 VAL A N 1
ATOM 703 C CA . VAL A 1 90 ? 15.777 0.998 -6.350 1.00 54.28 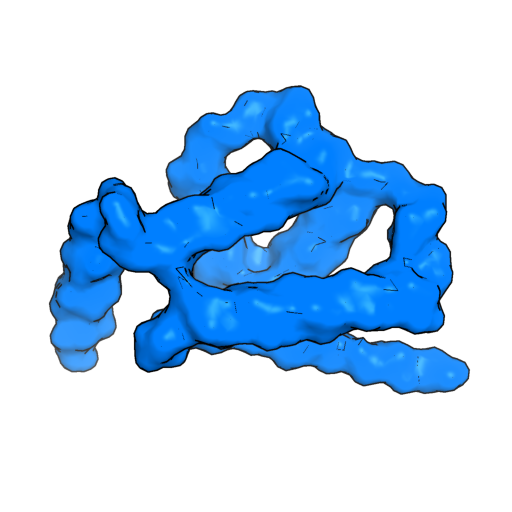90 VAL A CA 1
ATOM 704 C C . VAL A 1 90 ? 14.833 -0.140 -6.749 1.00 54.28 90 VAL A C 1
ATOM 706 O O . VAL A 1 90 ? 15.288 -1.275 -6.889 1.00 54.28 90 VAL A O 1
ATOM 709 N N . TYR A 1 91 ? 13.550 0.150 -6.985 1.00 58.03 91 TYR A N 1
ATOM 710 C CA . TYR A 1 91 ? 12.575 -0.877 -7.362 1.00 58.03 91 TYR A CA 1
ATOM 711 C C . TYR A 1 91 ? 12.767 -1.339 -8.809 1.00 58.03 91 TYR A C 1
ATOM 713 O O . TYR A 1 91 ? 12.758 -2.538 -9.073 1.00 58.03 91 TYR A O 1
ATOM 721 N N . GLU A 1 92 ? 13.051 -0.417 -9.738 1.00 57.34 92 GLU A N 1
ATOM 722 C CA . GLU A 1 92 ? 13.392 -0.799 -11.116 1.00 57.34 92 GLU A CA 1
ATOM 723 C C . GLU A 1 92 ? 14.641 -1.682 -11.165 1.00 57.34 92 GLU A C 1
ATOM 725 O O . GLU A 1 92 ? 14.678 -2.664 -11.906 1.00 57.34 92 GLU A O 1
ATOM 730 N N . ARG A 1 93 ? 15.647 -1.387 -10.330 1.00 59.25 93 ARG A N 1
ATOM 731 C CA . ARG A 1 93 ? 16.829 -2.241 -10.194 1.00 59.25 93 ARG A CA 1
ATOM 732 C C . ARG A 1 93 ? 16.469 -3.616 -9.620 1.00 59.25 93 ARG A C 1
ATOM 734 O O . ARG A 1 93 ? 16.962 -4.608 -10.145 1.00 59.25 93 ARG A O 1
ATOM 741 N N . TYR A 1 94 ? 15.616 -3.697 -8.597 1.00 60.00 94 TYR A N 1
ATOM 742 C CA . TYR A 1 94 ? 15.147 -4.977 -8.049 1.00 60.00 94 TYR A CA 1
ATOM 743 C C . TYR A 1 94 ? 14.408 -5.815 -9.104 1.00 60.00 94 TYR A C 1
ATOM 745 O O . TYR A 1 94 ? 14.779 -6.963 -9.335 1.00 60.00 94 TYR A O 1
ATOM 753 N N . LEU A 1 95 ? 13.446 -5.227 -9.823 1.00 59.28 95 LEU A N 1
ATOM 754 C CA . LEU A 1 95 ? 12.728 -5.896 -10.915 1.00 59.28 95 LEU A CA 1
ATOM 755 C C . LEU A 1 95 ? 13.656 -6.314 -12.064 1.00 59.28 95 LEU A C 1
ATOM 757 O O . LEU A 1 95 ? 13.451 -7.368 -12.662 1.00 59.28 95 LEU A O 1
ATOM 761 N N . PHE A 1 96 ? 14.679 -5.512 -12.374 1.00 58.41 96 PHE A N 1
ATOM 762 C CA . PHE A 1 96 ? 15.688 -5.867 -13.373 1.00 58.41 96 PHE A CA 1
ATOM 763 C C . PHE A 1 96 ? 16.534 -7.067 -12.929 1.00 58.41 96 PHE A C 1
ATOM 765 O O . PHE A 1 96 ? 16.833 -7.929 -13.749 1.00 58.41 96 PHE A O 1
ATOM 772 N N . TYR A 1 97 ? 16.888 -7.158 -11.643 1.00 56.97 97 TYR A N 1
ATOM 773 C CA . TYR A 1 97 ? 17.649 -8.290 -11.107 1.00 56.97 97 TYR A CA 1
ATOM 774 C C . TYR A 1 97 ? 16.814 -9.559 -10.904 1.00 56.97 97 TYR A C 1
ATOM 776 O O . TYR A 1 97 ? 17.382 -10.647 -10.945 1.00 56.97 97 TYR A O 1
ATOM 784 N N . ASN A 1 98 ? 15.496 -9.441 -10.720 1.00 56.12 98 ASN A N 1
ATOM 785 C CA . ASN A 1 98 ? 14.612 -10.589 -10.498 1.00 56.12 98 ASN A CA 1
ATOM 786 C C . ASN A 1 98 ? 14.015 -11.181 -11.792 1.00 56.12 98 ASN A C 1
ATOM 788 O O . ASN A 1 98 ? 13.261 -12.148 -11.732 1.00 56.12 98 ASN A O 1
ATOM 792 N N . ARG A 1 99 ? 14.344 -10.627 -12.969 1.00 53.78 99 ARG A N 1
ATOM 793 C CA . ARG A 1 99 ? 14.066 -11.249 -14.276 1.00 53.78 99 ARG A CA 1
ATOM 794 C C . ARG A 1 99 ? 15.257 -12.119 -14.697 1.00 53.78 99 ARG A C 1
ATOM 796 O O . ARG A 1 99 ? 16.109 -11.659 -15.456 1.00 53.78 99 ARG A O 1
ATOM 803 N N . ILE A 1 100 ? 15.312 -13.356 -14.203 1.00 42.31 100 ILE A N 1
ATOM 804 C CA . ILE A 1 100 ? 16.149 -14.440 -14.754 1.00 42.31 100 ILE A CA 1
ATOM 805 C C . ILE A 1 100 ? 15.222 -15.518 -15.302 1.00 42.31 100 ILE A C 1
ATOM 807 O O . ILE A 1 100 ? 14.260 -15.867 -14.584 1.00 42.31 100 ILE A O 1
#

Radius of gyration: 13.88 Å; chains: 1; bounding box: 42×23×30 Å

Secondary structure (DSSP, 8-state):
---PPPPPPP-SS-HHHHHHHHHHHHHHHHHHTT-TTS-HHHHHHHHHHHH-HHHHHHHHHS---HHHHT-HHHHHHHHHHHHSTTS-HHHHHHHHHT--

Foldseek 3Di:
DPLDQQAAQDPPDQSLVSLVSSVVSLVVSCVVVVVVPPFQLVSLVSVDVRNDDVVVVVLVVQPDDPVLNRHNVSSSVSVSVCSDPPDCPPVVVVVVVPPD

Organism: NCBI:txid50390